Protein AF-F2PJQ1-F1 (afdb_monomer_lite)

Structure (mmCIF, N/CA/C/O backbone):
data_AF-F2PJQ1-F1
#
_entry.id   AF-F2PJQ1-F1
#
loop_
_atom_site.group_PDB
_atom_site.id
_atom_site.type_symbol
_atom_site.label_atom_id
_atom_site.label_alt_id
_atom_site.label_comp_id
_atom_site.label_asym_id
_atom_site.label_entity_id
_atom_site.label_seq_id
_atom_site.pdbx_PDB_ins_code
_atom_site.Cartn_x
_atom_site.Cartn_y
_atom_site.Cartn_z
_atom_site.occupancy
_atom_site.B_iso_or_equiv
_atom_site.auth_seq_id
_atom_site.auth_comp_id
_atom_site.auth_asym_id
_atom_site.auth_atom_id
_atom_site.pdbx_PDB_model_num
ATOM 1 N N . MET A 1 1 ? 24.797 -29.298 -30.491 1.00 42.25 1 MET A N 1
ATOM 2 C CA . MET A 1 1 ? 24.743 -28.784 -31.879 1.00 42.25 1 MET A CA 1
ATOM 3 C C . MET A 1 1 ? 25.647 -27.563 -31.963 1.00 42.25 1 MET A C 1
ATOM 5 O O . MET A 1 1 ? 25.758 -26.852 -30.976 1.00 42.25 1 MET A O 1
ATOM 9 N N . ALA A 1 2 ? 26.390 -27.444 -33.060 1.00 44.56 2 ALA A N 1
ATOM 10 C CA . ALA A 1 2 ? 27.678 -26.762 -33.159 1.00 44.56 2 ALA A CA 1
ATOM 11 C C . ALA A 1 2 ? 27.700 -25.273 -32.767 1.00 44.56 2 ALA A C 1
ATOM 13 O O . ALA A 1 2 ? 26.792 -24.503 -33.067 1.00 44.56 2 ALA A O 1
ATOM 14 N N . SER A 1 3 ? 28.813 -24.899 -32.140 1.00 67.31 3 SER A N 1
ATOM 15 C CA . SER A 1 3 ? 29.294 -23.547 -31.892 1.00 67.31 3 SER A CA 1
ATOM 16 C C . SER A 1 3 ? 29.656 -22.822 -33.193 1.00 67.31 3 SER A C 1
ATOM 18 O O . SER A 1 3 ? 30.334 -23.376 -34.055 1.00 67.31 3 SER A O 1
ATOM 20 N N . GLN A 1 4 ? 29.304 -21.540 -33.292 1.00 52.31 4 GLN A N 1
ATOM 21 C CA . GLN A 1 4 ? 30.001 -20.595 -34.165 1.00 52.31 4 GLN A CA 1
ATOM 22 C C . GLN A 1 4 ? 30.203 -19.278 -33.414 1.00 52.31 4 GLN A C 1
ATOM 24 O O . GLN A 1 4 ? 29.308 -18.445 -33.311 1.00 52.31 4 GLN A O 1
ATOM 29 N N . ALA A 1 5 ? 31.403 -19.113 -32.859 1.00 61.09 5 ALA A N 1
ATOM 30 C CA . ALA A 1 5 ? 31.913 -17.798 -32.500 1.00 61.09 5 ALA A CA 1
ATOM 31 C C . ALA A 1 5 ? 32.189 -17.018 -33.800 1.00 61.09 5 ALA A C 1
ATOM 33 O O . ALA A 1 5 ? 32.714 -17.609 -34.754 1.00 61.09 5 ALA A O 1
ATOM 34 N N . PRO A 1 6 ? 31.859 -15.717 -33.878 1.00 57.66 6 PRO A N 1
ATOM 35 C CA . PRO A 1 6 ? 32.172 -14.928 -35.056 1.00 57.66 6 PRO A CA 1
ATOM 36 C C . PRO A 1 6 ? 33.694 -14.833 -35.192 1.00 57.66 6 PRO A C 1
ATOM 38 O O . PRO A 1 6 ? 34.383 -14.336 -34.304 1.00 57.66 6 PRO A O 1
ATOM 41 N N . ARG A 1 7 ? 34.230 -15.332 -36.310 1.00 56.53 7 ARG A N 1
ATOM 42 C CA . ARG A 1 7 ? 35.634 -15.145 -36.683 1.00 56.53 7 ARG A CA 1
ATOM 43 C C . ARG A 1 7 ? 35.851 -13.667 -37.001 1.00 56.53 7 ARG A C 1
ATOM 45 O O . ARG A 1 7 ? 35.595 -13.227 -38.117 1.00 56.53 7 ARG A O 1
ATOM 52 N N . SER A 1 8 ? 36.286 -12.892 -36.015 1.00 56.97 8 SER A N 1
ATOM 53 C CA . SER A 1 8 ? 36.771 -11.533 -36.233 1.00 56.97 8 SER A CA 1
ATOM 54 C C . SER A 1 8 ? 38.113 -11.604 -36.963 1.00 56.97 8 SER A C 1
ATOM 56 O O . SER A 1 8 ? 39.113 -12.030 -36.386 1.00 56.97 8 SER A O 1
ATOM 58 N N . GLY A 1 9 ? 38.135 -11.211 -38.238 1.00 63.09 9 GLY A N 1
ATOM 59 C CA . GLY A 1 9 ? 39.387 -10.883 -38.921 1.00 63.09 9 GLY A CA 1
ATOM 60 C C . GLY A 1 9 ? 40.090 -9.696 -38.237 1.00 63.09 9 GLY A C 1
ATOM 61 O O . GLY A 1 9 ? 39.476 -9.017 -37.412 1.00 63.09 9 GLY A O 1
ATOM 62 N N . PRO A 1 10 ? 41.358 -9.408 -38.578 1.00 62.81 10 PRO A N 1
ATOM 63 C CA . PRO A 1 10 ? 42.180 -8.392 -37.904 1.00 62.81 10 PRO A CA 1
ATOM 64 C C . PRO A 1 10 ? 41.665 -6.945 -38.036 1.00 62.81 10 PRO A C 1
ATOM 66 O O . PRO A 1 10 ? 42.219 -6.038 -37.423 1.00 62.81 10 PRO A O 1
ATOM 69 N N . PHE A 1 11 ? 40.587 -6.723 -38.790 1.00 59.44 11 PHE A N 1
ATOM 70 C CA . PHE A 1 11 ? 39.915 -5.437 -38.926 1.00 59.44 11 PHE A CA 1
ATOM 71 C C . PHE A 1 11 ? 38.492 -5.557 -38.374 1.00 59.44 11 PHE A C 1
ATOM 73 O O . PHE A 1 11 ? 37.620 -6.178 -38.983 1.00 59.44 11 PHE A O 1
ATOM 80 N N . GLY A 1 12 ? 38.260 -4.978 -37.194 1.00 68.06 12 GLY A N 1
ATOM 81 C CA . GLY A 1 12 ? 36.914 -4.818 -36.652 1.00 68.06 12 GLY A CA 1
ATOM 82 C C . GLY A 1 12 ? 36.052 -3.994 -37.610 1.00 68.06 12 GLY A C 1
ATOM 83 O O . GLY A 1 12 ? 36.517 -3.015 -38.191 1.00 68.06 12 GLY A O 1
ATOM 84 N N . SER A 1 13 ? 34.797 -4.393 -37.800 1.00 75.12 13 SER A N 1
ATOM 85 C CA . SER A 1 13 ? 33.845 -3.695 -38.668 1.00 75.12 13 SER A CA 1
ATOM 86 C C . SER A 1 13 ? 33.715 -2.223 -38.248 1.00 75.12 13 SER A C 1
ATOM 88 O O . SER A 1 13 ? 33.505 -1.943 -37.065 1.00 75.12 13 SER A O 1
ATOM 90 N N . TYR A 1 14 ? 33.809 -1.285 -39.198 1.00 76.75 14 TYR A N 1
ATOM 91 C CA . TYR A 1 14 ? 33.596 0.142 -38.931 1.00 76.75 14 TYR A CA 1
ATOM 92 C C . TYR A 1 14 ? 32.208 0.361 -38.310 1.00 76.75 14 TYR A C 1
ATOM 94 O O . TYR A 1 14 ? 31.186 0.037 -38.915 1.00 76.75 14 TYR A O 1
ATOM 102 N N . ARG A 1 15 ? 32.166 0.910 -37.091 1.00 74.94 15 ARG A N 1
ATOM 103 C CA . ARG A 1 15 ? 30.929 1.359 -36.441 1.00 74.94 15 ARG A CA 1
ATOM 104 C C . ARG A 1 15 ? 30.778 2.852 -36.688 1.00 74.94 15 ARG A C 1
ATOM 106 O O . ARG A 1 15 ? 31.612 3.628 -36.228 1.00 74.94 15 ARG A O 1
ATOM 113 N N . SER A 1 16 ? 29.729 3.254 -37.404 1.00 81.69 16 SER A N 1
ATOM 114 C CA . SER A 1 16 ? 29.524 4.671 -37.698 1.00 81.69 16 SER A CA 1
ATOM 115 C C . SER A 1 16 ? 29.157 5.452 -36.422 1.00 81.69 16 SER A C 1
ATOM 117 O O . SER A 1 16 ? 28.347 4.978 -35.619 1.00 81.69 16 SER A O 1
ATOM 119 N N . PRO A 1 17 ? 29.708 6.665 -36.219 1.00 83.19 17 PRO A N 1
ATOM 120 C CA . PRO A 1 17 ? 29.350 7.525 -35.086 1.00 83.19 17 PRO A CA 1
ATOM 121 C C . PRO A 1 17 ? 27.883 7.971 -35.093 1.00 83.19 17 PRO A C 1
ATOM 123 O O . PRO A 1 17 ? 27.341 8.319 -34.047 1.00 83.19 17 PRO A O 1
ATOM 126 N N . PHE A 1 18 ? 27.255 7.951 -36.271 1.00 84.00 18 PHE A N 1
ATOM 127 C CA . PHE A 1 18 ? 25.887 8.409 -36.509 1.00 84.00 18 PHE A CA 1
ATOM 128 C C . PHE A 1 18 ? 24.856 7.269 -36.544 1.00 84.00 18 PHE A C 1
ATOM 130 O O . PHE A 1 18 ? 23.673 7.528 -36.749 1.00 84.00 18 PHE A O 1
ATOM 137 N N . ALA A 1 19 ? 25.270 6.008 -36.360 1.00 84.88 19 ALA A N 1
ATOM 138 C CA . ALA A 1 19 ? 24.321 4.903 -36.256 1.00 84.88 19 ALA A CA 1
ATOM 139 C C . ALA A 1 19 ? 23.550 4.954 -34.923 1.00 84.88 19 ALA A C 1
ATOM 141 O O . ALA A 1 19 ? 24.143 5.247 -33.878 1.00 84.88 19 ALA A O 1
ATOM 142 N N . PRO A 1 20 ? 22.253 4.594 -34.917 1.00 84.44 20 PRO A N 1
ATOM 143 C CA . PRO A 1 20 ? 21.507 4.403 -33.682 1.00 84.44 20 PRO A CA 1
ATOM 144 C C . PRO A 1 20 ? 22.173 3.339 -32.799 1.00 84.44 20 PRO A C 1
ATOM 146 O O . PRO A 1 20 ? 22.425 2.210 -33.225 1.00 84.44 20 PRO A O 1
ATOM 149 N N . LYS A 1 21 ? 22.462 3.699 -31.546 1.00 84.00 21 LYS A N 1
ATOM 150 C CA . LYS A 1 21 ? 23.020 2.774 -30.555 1.00 84.00 21 LYS A CA 1
ATOM 151 C C . LYS A 1 21 ? 21.878 2.042 -29.861 1.00 84.00 21 LYS A C 1
ATOM 153 O O . LYS A 1 21 ? 21.241 2.589 -28.966 1.00 84.00 21 LYS A O 1
ATOM 158 N N . TYR A 1 22 ? 21.621 0.806 -30.271 1.00 84.12 22 TYR A N 1
ATOM 159 C CA . TYR A 1 22 ? 20.653 -0.054 -29.597 1.00 84.12 22 TYR A CA 1
ATOM 160 C C . TYR A 1 22 ? 21.307 -0.770 -28.416 1.00 84.12 22 TYR A C 1
ATOM 162 O O . TYR A 1 22 ? 22.398 -1.324 -28.540 1.00 84.12 22 TYR A O 1
ATOM 170 N N . THR A 1 23 ? 20.618 -0.781 -27.279 1.00 85.25 23 THR A N 1
ATOM 171 C CA . THR A 1 23 ? 20.933 -1.659 -26.150 1.00 85.25 23 THR A CA 1
ATOM 172 C C . THR A 1 23 ? 19.760 -2.599 -25.925 1.00 85.25 23 THR A C 1
ATOM 174 O O . THR A 1 23 ? 18.605 -2.196 -26.079 1.00 85.25 23 THR A O 1
ATOM 177 N N . VAL A 1 24 ? 20.040 -3.860 -25.602 1.00 84.75 24 VAL A N 1
ATOM 178 C CA . VAL A 1 24 ? 18.991 -4.832 -25.283 1.00 84.75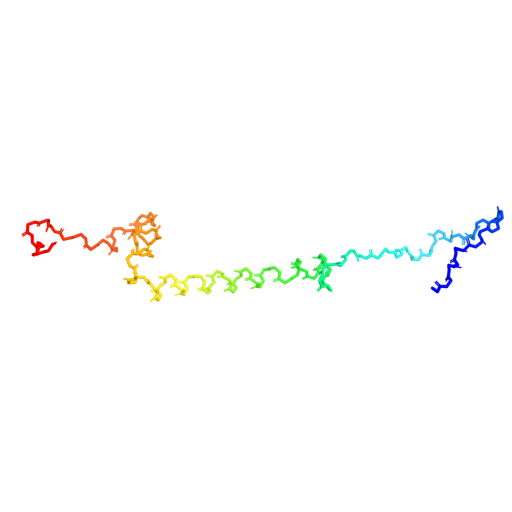 24 VAL A CA 1
ATOM 179 C C . VAL A 1 24 ? 18.586 -4.594 -23.829 1.00 84.75 24 VAL A C 1
ATOM 181 O O . VAL A 1 24 ? 19.413 -4.802 -22.941 1.00 84.75 24 VAL A O 1
ATOM 184 N N . PRO A 1 25 ? 17.351 -4.138 -23.550 1.00 84.62 25 PRO A N 1
ATOM 185 C CA . PRO A 1 25 ? 16.920 -3.941 -22.177 1.00 84.62 25 PRO A CA 1
ATOM 186 C C . PRO A 1 25 ? 16.805 -5.296 -21.478 1.00 84.62 25 PRO A C 1
ATOM 188 O O . PRO A 1 25 ? 16.268 -6.251 -22.046 1.00 84.62 25 PRO A O 1
ATOM 191 N N . THR A 1 26 ? 17.263 -5.371 -20.231 1.00 87.69 26 THR A N 1
ATOM 192 C CA . THR A 1 26 ? 17.083 -6.559 -19.394 1.00 87.69 26 THR A CA 1
ATOM 193 C C . THR A 1 26 ? 15.591 -6.808 -19.176 1.00 87.69 26 THR A C 1
ATOM 195 O O . THR A 1 26 ? 14.840 -5.892 -18.827 1.00 87.69 26 THR A O 1
ATOM 198 N N . LYS A 1 27 ? 15.154 -8.048 -19.403 1.00 90.25 27 LYS A N 1
ATOM 199 C CA . LYS A 1 27 ? 13.774 -8.489 -19.188 1.00 90.25 27 LYS A CA 1
ATOM 200 C C . LYS A 1 27 ? 13.749 -9.560 -18.111 1.00 90.25 27 LYS A C 1
ATOM 202 O O . LYS A 1 27 ? 14.570 -10.471 -18.145 1.00 90.25 27 LYS A O 1
ATOM 207 N N . ILE A 1 28 ? 12.785 -9.476 -17.202 1.00 88.81 28 ILE A N 1
ATOM 208 C CA . ILE A 1 28 ? 12.528 -10.500 -16.186 1.00 88.81 28 ILE A CA 1
ATOM 209 C C . ILE A 1 28 ? 11.083 -10.946 -16.368 1.00 88.81 28 ILE A C 1
ATOM 211 O O . ILE A 1 28 ? 10.188 -10.108 -16.443 1.00 88.81 28 ILE A O 1
ATOM 215 N N . ALA A 1 29 ? 10.864 -12.254 -16.520 1.00 88.69 29 ALA A N 1
ATOM 216 C CA . ALA A 1 29 ? 9.538 -12.825 -16.787 1.00 88.69 29 ALA A CA 1
ATOM 217 C C . ALA A 1 29 ? 8.796 -12.162 -17.976 1.00 88.69 29 ALA A C 1
ATOM 219 O O . ALA A 1 29 ? 7.576 -12.042 -17.980 1.00 88.69 29 ALA A O 1
ATOM 220 N N . GLY A 1 30 ? 9.540 -11.697 -18.987 1.00 90.50 30 GLY A N 1
ATOM 221 C CA . GLY A 1 30 ? 8.988 -11.033 -20.175 1.00 90.50 30 GLY A CA 1
ATOM 222 C C . GLY A 1 30 ? 8.720 -9.530 -20.028 1.00 90.50 30 GLY A C 1
ATOM 223 O O . GLY A 1 30 ? 8.478 -8.870 -21.040 1.00 90.50 30 GLY A O 1
ATOM 224 N N . LEU A 1 31 ? 8.843 -8.967 -18.823 1.00 91.94 31 LEU A N 1
ATOM 225 C CA . LEU A 1 31 ? 8.642 -7.545 -18.550 1.00 91.94 31 LEU A CA 1
ATOM 226 C C . LEU A 1 31 ? 9.974 -6.789 -18.535 1.00 91.94 31 LEU A C 1
ATOM 228 O O . LEU A 1 31 ? 10.962 -7.239 -17.953 1.00 91.94 31 LEU A O 1
ATOM 232 N N . THR A 1 32 ? 10.005 -5.620 -19.171 1.00 94.31 32 THR A N 1
ATOM 233 C CA . THR A 1 32 ? 11.104 -4.656 -19.033 1.00 94.31 32 THR A CA 1
ATOM 234 C C . THR A 1 32 ? 10.904 -3.805 -17.781 1.00 94.31 32 THR A C 1
ATOM 236 O O . THR A 1 32 ? 9.773 -3.554 -17.358 1.00 94.31 32 THR A O 1
ATOM 239 N N . THR A 1 33 ? 11.991 -3.266 -17.225 1.00 91.38 33 THR A N 1
ATOM 240 C CA . THR A 1 33 ? 11.920 -2.315 -16.102 1.00 91.38 33 THR A CA 1
ATOM 241 C C . THR A 1 33 ? 10.995 -1.137 -16.415 1.00 91.38 33 THR A C 1
ATOM 243 O O . THR A 1 33 ? 10.178 -0.748 -15.588 1.00 91.38 33 THR A O 1
ATOM 246 N N . THR A 1 34 ? 11.044 -0.604 -17.639 1.00 92.25 34 THR A N 1
ATOM 247 C CA . THR A 1 34 ? 10.166 0.494 -18.070 1.00 92.25 34 THR A CA 1
ATOM 248 C C . THR A 1 34 ? 8.687 0.104 -18.056 1.00 92.25 34 THR A C 1
ATOM 250 O O . THR A 1 34 ? 7.849 0.930 -17.707 1.00 92.25 34 THR A O 1
ATOM 253 N N . GLN A 1 35 ? 8.347 -1.136 -18.420 1.00 94.06 35 GLN A N 1
ATOM 254 C CA . GLN A 1 35 ? 6.966 -1.624 -18.361 1.00 94.06 35 GLN A CA 1
ATOM 255 C C . GLN A 1 35 ? 6.478 -1.742 -16.916 1.00 94.06 35 GLN A C 1
ATOM 257 O O . GLN A 1 35 ? 5.389 -1.264 -16.611 1.00 94.06 35 GLN A O 1
ATOM 262 N N . VAL A 1 36 ? 7.300 -2.298 -16.021 1.00 95.06 36 VAL A N 1
ATOM 263 C CA . VAL A 1 36 ? 6.970 -2.396 -14.590 1.00 95.06 36 VAL A CA 1
ATOM 264 C C . VAL A 1 36 ? 6.743 -1.010 -13.994 1.00 95.06 36 VAL A C 1
ATOM 266 O O . VAL A 1 36 ? 5.717 -0.775 -13.367 1.00 95.06 36 VAL A O 1
ATOM 269 N N . MET A 1 37 ? 7.642 -0.061 -14.262 1.00 95.69 37 MET A N 1
ATOM 270 C CA . MET A 1 37 ? 7.517 1.309 -13.755 1.00 95.69 37 MET A CA 1
ATOM 271 C C . MET A 1 37 ? 6.252 2.018 -14.253 1.00 95.69 37 MET A C 1
ATOM 273 O O . MET A 1 37 ? 5.691 2.835 -13.532 1.00 95.69 37 MET A O 1
ATOM 277 N N . ARG A 1 38 ? 5.776 1.698 -15.463 1.00 95.31 38 ARG A N 1
ATOM 278 C CA . ARG A 1 38 ? 4.516 2.242 -15.994 1.00 95.31 38 ARG A CA 1
ATOM 279 C C . ARG A 1 38 ? 3.279 1.628 -15.340 1.00 95.31 38 ARG A C 1
ATOM 281 O O . ARG A 1 38 ? 2.289 2.327 -15.175 1.00 95.31 38 ARG A O 1
ATOM 288 N N . LEU A 1 39 ? 3.326 0.344 -14.987 1.00 96.00 39 LEU A N 1
ATOM 289 C CA . LEU A 1 39 ? 2.200 -0.371 -14.372 1.00 96.00 39 LEU A CA 1
ATOM 290 C C . LEU A 1 39 ? 2.142 -0.206 -12.848 1.00 96.00 39 LEU A C 1
ATOM 292 O O . LEU A 1 39 ? 1.075 -0.361 -12.257 1.00 96.00 39 LEU A O 1
ATOM 296 N N . MET A 1 40 ? 3.268 0.131 -12.214 1.00 96.44 40 MET A N 1
ATOM 297 C CA . MET A 1 40 ? 3.392 0.231 -10.761 1.00 96.44 40 MET A CA 1
ATOM 298 C C . MET A 1 40 ? 2.342 1.150 -10.112 1.00 96.44 40 MET A C 1
ATOM 300 O O . MET A 1 40 ? 1.702 0.687 -9.169 1.00 96.44 40 MET A O 1
ATOM 304 N N . PRO A 1 41 ? 2.069 2.377 -10.607 1.00 98.12 41 PRO A N 1
ATOM 305 C CA . PRO A 1 41 ? 1.092 3.258 -9.965 1.00 98.12 41 PRO A CA 1
ATOM 306 C C . PRO A 1 41 ? -0.323 2.669 -9.953 1.00 98.12 41 PRO A C 1
ATOM 308 O O . PRO A 1 41 ? -1.018 2.758 -8.948 1.00 98.12 41 PRO A O 1
ATOM 311 N N . MET A 1 42 ? -0.733 2.025 -11.050 1.00 97.69 42 MET A N 1
ATOM 312 C CA . MET A 1 42 ? -2.047 1.384 -11.160 1.00 97.69 42 MET A CA 1
ATOM 313 C C . MET A 1 42 ? -2.155 0.162 -10.243 1.00 97.69 42 MET A C 1
ATOM 315 O O . MET A 1 42 ? -3.152 -0.010 -9.548 1.00 97.69 42 MET A O 1
ATOM 319 N N . ALA A 1 43 ? -1.126 -0.686 -10.213 1.00 97.50 43 ALA A N 1
ATOM 320 C CA . ALA A 1 43 ? -1.112 -1.842 -9.323 1.00 97.50 43 ALA A CA 1
ATOM 321 C C . ALA A 1 43 ? -1.132 -1.413 -7.846 1.00 97.50 43 ALA A C 1
ATOM 323 O O . ALA A 1 43 ? -1.834 -2.016 -7.038 1.00 97.50 43 ALA A O 1
ATOM 324 N N . ALA A 1 44 ? -0.411 -0.341 -7.504 1.00 98.06 44 ALA A N 1
ATOM 325 C CA . ALA A 1 44 ? -0.384 0.216 -6.159 1.00 98.06 44 ALA A CA 1
ATOM 326 C C . ALA A 1 44 ? -1.756 0.753 -5.728 1.00 98.06 44 ALA A C 1
ATOM 328 O O . ALA A 1 44 ? -2.206 0.444 -4.627 1.00 98.06 44 ALA A O 1
ATOM 329 N N . THR A 1 45 ? -2.452 1.507 -6.588 1.00 98.12 45 THR A N 1
ATOM 330 C CA . THR A 1 45 ? -3.778 2.055 -6.255 1.00 98.12 45 THR A CA 1
ATOM 331 C C . THR A 1 45 ? -4.820 0.952 -6.100 1.00 98.12 45 THR A C 1
ATOM 333 O O . THR A 1 45 ? -5.595 0.975 -5.144 1.00 98.12 45 THR A O 1
ATOM 336 N N . MET A 1 46 ? -4.803 -0.056 -6.976 1.00 98.19 46 MET A N 1
ATOM 337 C CA . MET A 1 46 ? -5.689 -1.216 -6.855 1.00 98.19 46 MET A CA 1
ATOM 338 C C . MET A 1 46 ? -5.376 -2.051 -5.610 1.00 98.19 46 MET A C 1
ATOM 340 O O . MET A 1 46 ? -6.297 -2.470 -4.909 1.00 98.19 46 MET A O 1
ATOM 344 N N . GLY A 1 47 ? -4.095 -2.262 -5.302 1.00 98.00 47 GLY A N 1
ATOM 345 C CA . GLY A 1 47 ? -3.660 -2.963 -4.096 1.00 98.00 47 GLY A CA 1
ATOM 346 C C . GLY A 1 47 ? -4.094 -2.240 -2.823 1.00 98.00 47 GLY A C 1
ATOM 347 O O . GLY A 1 47 ? -4.657 -2.868 -1.931 1.00 98.00 47 GLY A O 1
ATOM 348 N N . ALA A 1 48 ? -3.921 -0.917 -2.766 1.00 98.00 48 ALA A N 1
ATOM 349 C CA . ALA A 1 48 ? -4.371 -0.101 -1.642 1.00 98.00 48 ALA A CA 1
ATOM 350 C C . ALA A 1 48 ? -5.896 -0.163 -1.467 1.00 98.00 48 ALA A C 1
ATOM 352 O O . ALA A 1 48 ? -6.372 -0.442 -0.370 1.00 98.00 48 ALA A O 1
ATOM 353 N N . ALA A 1 49 ? -6.664 0.024 -2.545 1.00 98.00 49 ALA A N 1
ATOM 354 C CA . ALA A 1 49 ? -8.124 -0.047 -2.497 1.00 98.00 49 ALA A CA 1
ATOM 355 C C . ALA A 1 49 ?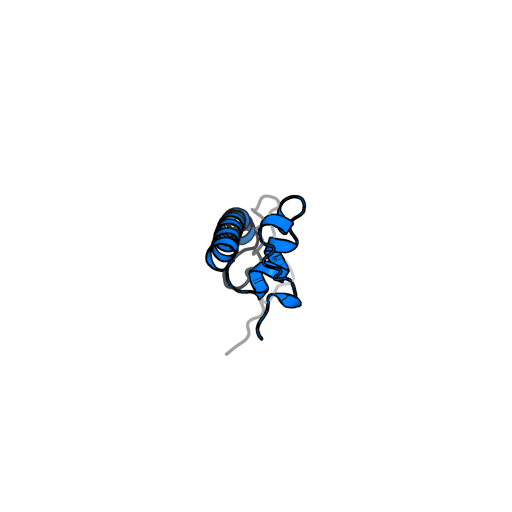 -8.621 -1.426 -2.031 1.00 98.00 49 ALA A C 1
ATOM 357 O O . ALA A 1 49 ? -9.486 -1.514 -1.162 1.00 98.00 49 ALA A O 1
ATOM 358 N N . THR A 1 50 ? -8.033 -2.500 -2.563 1.00 98.19 50 THR A N 1
ATOM 359 C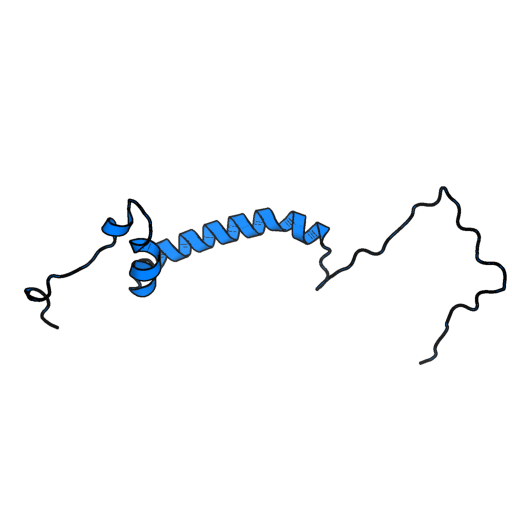 CA . THR A 1 50 ? -8.382 -3.876 -2.180 1.00 98.19 50 THR A CA 1
ATOM 360 C C . THR A 1 50 ? -7.985 -4.174 -0.734 1.00 98.19 50 THR A C 1
ATOM 362 O O . THR A 1 50 ? -8.743 -4.817 -0.014 1.00 98.19 50 THR A O 1
ATOM 365 N N . GLY A 1 51 ? -6.830 -3.682 -0.279 1.00 96.88 51 GLY A N 1
ATOM 366 C CA . GLY A 1 51 ? -6.385 -3.824 1.107 1.00 96.88 51 GLY A CA 1
ATOM 367 C C . GLY A 1 51 ? -7.319 -3.123 2.090 1.00 96.88 51 GLY A C 1
ATOM 368 O O . GLY A 1 51 ? -7.738 -3.730 3.071 1.00 96.88 51 GLY A O 1
ATOM 369 N N . ILE A 1 52 ? -7.713 -1.881 1.791 1.00 95.88 52 ILE A N 1
ATOM 370 C CA . ILE A 1 52 ? -8.701 -1.139 2.586 1.00 95.88 52 ILE A CA 1
ATOM 371 C C . ILE A 1 52 ? -10.023 -1.911 2.625 1.00 95.88 52 ILE A C 1
ATOM 373 O O . ILE A 1 52 ? -10.545 -2.177 3.704 1.00 95.88 52 ILE A O 1
ATOM 377 N N . PHE A 1 53 ? -10.533 -2.330 1.465 1.00 96.75 53 PHE A N 1
ATOM 378 C CA . PHE A 1 53 ? -11.753 -3.131 1.376 1.00 96.75 53 PHE A CA 1
ATOM 379 C C . PHE A 1 53 ? -11.681 -4.391 2.251 1.00 96.75 53 PHE A C 1
ATOM 381 O O . PHE A 1 53 ? -12.597 -4.649 3.028 1.00 96.75 53 PHE A O 1
ATOM 388 N N . ALA A 1 54 ? -10.580 -5.143 2.181 1.00 96.50 54 ALA A N 1
ATOM 389 C CA . ALA A 1 54 ? -10.392 -6.349 2.978 1.00 96.50 54 ALA A CA 1
ATOM 390 C C . ALA A 1 54 ? -10.388 -6.052 4.484 1.00 96.50 54 ALA A C 1
ATOM 392 O O . ALA A 1 54 ? -11.068 -6.740 5.238 1.00 96.50 54 ALA A O 1
ATOM 393 N N . ILE A 1 55 ? -9.679 -5.010 4.927 1.00 94.50 55 ILE A N 1
ATOM 394 C CA . ILE A 1 55 ? -9.641 -4.619 6.343 1.00 94.50 55 ILE A CA 1
ATOM 395 C C . ILE A 1 55 ? -11.046 -4.270 6.856 1.00 94.50 55 ILE A C 1
ATOM 397 O O . ILE A 1 55 ? -11.415 -4.692 7.948 1.00 94.50 55 ILE A O 1
ATOM 401 N N . PHE A 1 56 ? -11.851 -3.549 6.069 1.00 90.31 56 PHE A N 1
ATOM 402 C CA . PHE A 1 56 ? -13.216 -3.192 6.466 1.00 90.31 56 PHE A CA 1
ATOM 403 C C . PHE A 1 56 ? -14.163 -4.395 6.498 1.00 90.31 56 PHE A C 1
ATOM 405 O O . PHE A 1 56 ? -14.918 -4.547 7.454 1.00 90.31 56 PHE A O 1
ATOM 412 N N . PHE A 1 57 ? -14.122 -5.266 5.487 1.00 93.25 57 PHE A N 1
ATOM 413 C CA . PHE A 1 57 ? -15.026 -6.420 5.413 1.00 93.25 57 PHE A CA 1
ATOM 414 C C . PHE A 1 57 ? -14.666 -7.530 6.400 1.00 93.25 57 PHE A C 1
ATOM 416 O O . PHE A 1 57 ? -15.544 -8.257 6.852 1.00 93.25 57 PHE A O 1
ATOM 423 N N . LEU A 1 58 ? -13.385 -7.667 6.741 1.00 93.88 58 LEU A N 1
ATOM 424 C CA . LEU A 1 58 ? -12.913 -8.646 7.715 1.00 93.88 58 LEU A CA 1
ATOM 425 C C . LEU A 1 58 ? -12.692 -8.018 9.104 1.00 93.88 58 LEU A C 1
ATOM 427 O O . LEU A 1 58 ? -12.095 -8.650 9.974 1.00 93.88 58 LEU A O 1
ATOM 431 N N . GLY A 1 59 ? -13.183 -6.799 9.337 1.00 88.06 59 GLY A N 1
ATOM 432 C CA . GLY A 1 59 ? -12.986 -6.064 10.589 1.00 88.06 59 GLY A CA 1
ATOM 433 C C . GLY A 1 59 ? -13.598 -6.726 11.828 1.00 88.06 59 GLY A C 1
ATOM 434 O O . GLY A 1 59 ? -13.202 -6.402 12.943 1.00 88.06 59 GLY A O 1
ATOM 435 N N . ASP A 1 60 ? -14.522 -7.676 11.656 1.00 87.88 60 ASP A N 1
ATOM 436 C CA . ASP A 1 60 ? -15.084 -8.469 12.758 1.00 87.88 60 ASP A CA 1
ATOM 43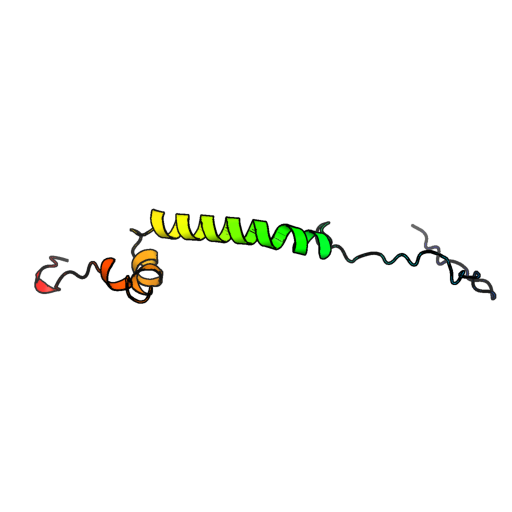7 C C . ASP A 1 60 ? -14.193 -9.647 13.185 1.00 87.88 60 ASP A C 1
ATOM 439 O O . ASP A 1 60 ? -14.405 -10.230 14.250 1.00 87.88 60 ASP A O 1
ATOM 443 N N . VAL A 1 61 ? -13.181 -10.005 12.390 1.00 93.12 61 VAL A N 1
ATOM 444 C CA . VAL A 1 61 ? -12.211 -11.036 12.769 1.00 93.12 61 VAL A CA 1
ATOM 445 C C . VAL A 1 61 ? -11.331 -10.475 13.893 1.00 93.12 61 VAL A C 1
ATOM 447 O O . VAL A 1 61 ? -10.658 -9.468 13.656 1.00 93.12 61 VAL A O 1
ATOM 450 N N . PRO A 1 62 ? -11.254 -11.125 15.078 1.00 91.38 62 PRO A N 1
ATOM 451 C CA . PRO A 1 62 ? -10.563 -10.569 16.246 1.00 91.38 62 PRO A CA 1
ATOM 452 C C . PRO A 1 62 ? -9.142 -10.083 15.946 1.00 91.38 62 PRO A C 1
ATOM 454 O O . PRO A 1 62 ? -8.796 -8.957 16.283 1.00 91.38 62 PRO A O 1
ATOM 457 N N . ARG A 1 63 ? -8.367 -10.865 15.181 1.00 93.31 63 ARG A N 1
ATOM 458 C CA . ARG A 1 63 ? -6.999 -10.499 14.776 1.00 93.31 63 ARG A CA 1
ATOM 459 C C . ARG A 1 63 ? -6.931 -9.217 13.946 1.00 93.31 63 ARG A C 1
ATOM 461 O O . ARG A 1 63 ? -6.0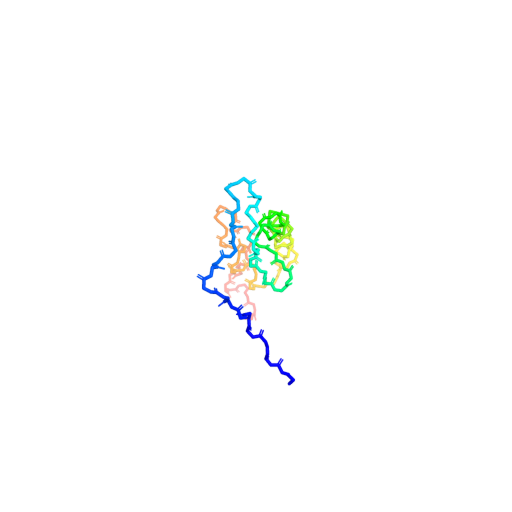72 -8.386 14.176 1.00 93.31 63 ARG A O 1
ATOM 468 N N . ILE A 1 64 ? -7.830 -9.026 12.981 1.00 93.75 64 ILE A N 1
ATOM 469 C CA . ILE A 1 64 ? -7.803 -7.829 12.119 1.00 93.75 64 ILE A CA 1
ATOM 470 C C . ILE A 1 64 ? -8.238 -6.601 12.914 1.00 93.75 64 ILE A C 1
ATOM 472 O O . ILE A 1 64 ? -7.665 -5.521 12.767 1.00 93.75 64 ILE A O 1
ATOM 476 N N . ARG A 1 65 ? -9.220 -6.773 13.797 1.00 93.00 65 ARG A N 1
ATOM 477 C CA . ARG A 1 65 ? -9.670 -5.713 14.687 1.00 93.00 65 ARG A CA 1
ATOM 478 C C . ARG A 1 65 ? -8.563 -5.256 15.633 1.00 93.00 65 ARG A C 1
ATOM 480 O O . ARG A 1 65 ? -8.258 -4.071 15.667 1.00 93.00 65 ARG A O 1
ATOM 487 N N . GLU A 1 66 ? -7.974 -6.186 16.375 1.00 93.56 66 GLU A N 1
ATOM 488 C CA . GLU A 1 66 ? -7.005 -5.903 17.439 1.00 93.56 66 GLU A CA 1
ATOM 489 C C . GLU A 1 66 ? -5.636 -5.499 16.879 1.00 93.56 66 GLU A C 1
ATOM 491 O O . GLU A 1 66 ? -5.050 -4.522 17.340 1.00 93.56 66 GLU A O 1
ATOM 496 N N . ASP A 1 67 ? -5.157 -6.171 15.827 1.00 93.50 67 ASP A N 1
ATOM 497 C CA . ASP A 1 67 ? -3.821 -5.908 15.286 1.00 93.50 67 ASP A CA 1
ATOM 498 C C . ASP A 1 67 ? -3.789 -4.705 14.328 1.00 93.50 67 ASP A C 1
ATOM 500 O O . ASP A 1 67 ? -2.757 -4.042 14.212 1.00 93.50 67 ASP A O 1
ATOM 504 N N . ILE A 1 68 ? -4.887 -4.405 13.619 1.00 94.12 68 ILE A N 1
ATOM 505 C CA . ILE A 1 68 ? -4.915 -3.345 12.594 1.00 94.12 68 ILE A CA 1
ATOM 506 C C . ILE A 1 68 ? -5.820 -2.187 13.015 1.00 94.12 68 ILE A C 1
ATOM 508 O O . ILE A 1 68 ? -5.338 -1.064 13.144 1.00 94.12 68 ILE A O 1
ATOM 512 N N . LEU A 1 69 ? -7.119 -2.431 13.211 1.00 93.50 69 LEU A N 1
ATOM 513 C CA . LEU A 1 69 ? -8.104 -1.354 13.394 1.00 93.50 69 LEU A CA 1
ATOM 514 C C . LEU A 1 69 ? -7.927 -0.600 14.721 1.00 93.50 69 LEU A C 1
ATOM 516 O O . LEU A 1 69 ? -7.969 0.629 14.732 1.00 93.50 69 LEU A O 1
ATOM 520 N N . MET A 1 70 ? -7.661 -1.307 15.821 1.00 94.31 70 MET A N 1
ATOM 521 C CA . MET A 1 70 ? -7.415 -0.705 17.139 1.00 94.31 70 MET A CA 1
ATOM 522 C C . MET A 1 70 ? -6.105 0.091 17.206 1.00 94.31 70 MET A C 1
ATOM 524 O O . MET A 1 70 ? -5.990 1.015 18.008 1.00 94.31 70 MET A O 1
ATOM 528 N N . ASN A 1 71 ? -5.138 -0.215 16.337 1.00 94.06 71 ASN A N 1
ATOM 529 C CA . ASN A 1 71 ? -3.849 0.478 16.277 1.00 94.06 71 ASN A CA 1
ATOM 530 C C . ASN A 1 71 ? -3.884 1.768 15.439 1.00 94.06 71 ASN A C 1
ATOM 532 O O . ASN A 1 71 ? -2.863 2.447 15.307 1.00 94.06 71 ASN A O 1
ATOM 536 N N . ILE A 1 72 ? -5.039 2.141 14.873 1.00 92.50 72 ILE A N 1
ATOM 537 C CA . ILE A 1 72 ? -5.185 3.405 14.149 1.00 92.50 72 ILE A CA 1
ATOM 538 C C . ILE A 1 72 ? -5.239 4.556 15.167 1.00 92.50 72 ILE A C 1
ATOM 540 O O . ILE A 1 72 ? -6.136 4.583 16.016 1.00 92.50 72 ILE A O 1
ATOM 544 N N . PRO A 1 73 ? -4.331 5.550 15.091 1.00 92.12 73 PRO A N 1
ATOM 545 C CA . PRO A 1 73 ? -4.365 6.681 16.008 1.00 92.12 73 PRO A CA 1
ATOM 546 C C . PRO A 1 73 ? -5.684 7.450 15.859 1.00 92.12 73 PRO A C 1
ATOM 548 O O . PRO A 1 73 ? -6.260 7.516 14.774 1.00 92.12 73 PRO A O 1
ATOM 551 N N . VAL A 1 74 ? -6.147 8.068 16.948 1.00 93.31 74 VAL A N 1
ATOM 552 C CA . VAL A 1 74 ? -7.399 8.851 17.044 1.00 93.31 74 VAL A CA 1
ATOM 553 C C . VAL A 1 74 ? -8.679 8.012 17.054 1.00 93.31 74 VAL A C 1
ATOM 555 O O . VAL A 1 74 ? -9.528 8.249 17.906 1.00 93.31 74 VAL A O 1
ATOM 558 N N . ILE A 1 75 ? -8.832 7.047 16.146 1.00 91.69 75 ILE A N 1
ATOM 559 C CA . ILE A 1 75 ? -10.092 6.302 15.977 1.00 91.69 75 ILE A CA 1
ATOM 560 C C . ILE A 1 75 ? -10.058 4.878 16.542 1.00 91.69 75 ILE A C 1
ATOM 562 O O . ILE A 1 75 ? -11.119 4.294 16.717 1.00 91.69 75 ILE A O 1
ATOM 566 N N . GLY A 1 76 ? -8.886 4.322 16.863 1.00 89.25 76 GLY A N 1
ATOM 567 C CA . GLY A 1 76 ? -8.717 2.919 17.268 1.00 89.25 76 GLY A CA 1
ATOM 568 C C . GLY A 1 76 ? -9.617 2.454 18.420 1.00 89.25 76 GLY A C 1
ATOM 569 O O . GLY A 1 76 ? -10.108 1.326 18.403 1.00 89.25 76 GLY A O 1
ATOM 570 N N . SER A 1 77 ? -9.924 3.343 19.369 1.00 90.56 77 SER A N 1
ATOM 571 C CA . SER A 1 77 ? -10.821 3.059 20.497 1.00 90.56 77 SER A CA 1
ATOM 572 C C . SER A 1 77 ? -12.267 2.770 20.088 1.00 90.56 77 SER A C 1
ATOM 574 O O . SER A 1 77 ? -12.984 2.121 20.840 1.00 90.56 77 SER A O 1
ATOM 576 N N . TYR A 1 78 ? -12.706 3.197 18.899 1.00 90.38 78 TYR A N 1
ATOM 577 C CA . TYR A 1 78 ? -14.048 2.898 18.390 1.00 90.38 78 TYR A CA 1
ATOM 578 C C . TYR A 1 78 ? -14.281 1.394 18.194 1.00 90.38 78 TYR A C 1
ATOM 580 O O . TYR A 1 78 ? -15.408 0.917 18.308 1.00 90.38 78 TYR A O 1
ATOM 588 N N . TRP A 1 79 ? -13.221 0.640 17.904 1.00 89.88 79 TRP A N 1
ATOM 589 C CA . TRP A 1 79 ? -13.313 -0.800 17.682 1.00 89.88 79 TRP A CA 1
ATOM 590 C C . TRP A 1 79 ? -13.131 -1.623 18.960 1.00 89.88 79 TRP A C 1
ATOM 592 O O . TRP A 1 79 ? -13.188 -2.852 18.873 1.00 89.88 79 TRP A O 1
ATOM 602 N N . ASP A 1 80 ? -12.941 -0.988 20.123 1.00 89.12 80 ASP A N 1
ATOM 603 C CA . ASP A 1 80 ? -12.826 -1.690 21.401 1.00 89.12 80 ASP A CA 1
ATOM 604 C C . ASP A 1 80 ? -14.140 -2.399 21.762 1.00 89.12 80 ASP A C 1
ATOM 606 O O . ASP A 1 80 ? -15.216 -1.802 21.792 1.00 89.12 80 ASP A O 1
ATOM 610 N N . ARG A 1 81 ? -14.043 -3.709 22.003 1.00 83.94 81 ARG A N 1
ATOM 611 C CA . ARG A 1 81 ? -15.139 -4.547 22.509 1.00 83.94 81 ARG A CA 1
ATOM 612 C C . ARG A 1 81 ? -14.739 -5.211 23.825 1.00 83.94 81 ARG A C 1
ATOM 614 O O . ARG A 1 81 ? -15.110 -6.359 24.066 1.00 83.94 81 ARG A O 1
ATOM 621 N N . SER A 1 82 ? -13.944 -4.520 24.639 1.00 82.81 82 SER A N 1
ATOM 622 C CA . SER A 1 82 ? -13.617 -4.960 25.987 1.00 82.81 82 SER A CA 1
ATOM 623 C C . SER A 1 82 ? -14.899 -5.096 26.813 1.00 82.81 82 SER A C 1
ATOM 625 O O . SER A 1 82 ? -15.725 -4.189 26.903 1.00 82.81 82 SER A O 1
ATOM 627 N N . ILE A 1 83 ? -15.092 -6.289 27.368 1.00 82.31 83 ILE A N 1
ATOM 628 C CA . ILE A 1 83 ? -16.146 -6.588 28.335 1.00 82.31 83 ILE A CA 1
ATOM 629 C C . ILE A 1 83 ? -15.456 -6.621 29.694 1.00 82.31 83 ILE A C 1
ATOM 631 O O . ILE A 1 83 ? -14.358 -7.177 29.811 1.00 82.31 83 ILE A O 1
ATOM 635 N N . ALA A 1 84 ? -16.064 -6.004 30.707 1.00 83.44 84 ALA A N 1
ATOM 636 C CA . ALA A 1 84 ? -15.528 -6.068 32.059 1.00 83.44 84 ALA A CA 1
ATOM 637 C C . ALA A 1 84 ? -15.413 -7.545 32.492 1.00 83.44 84 ALA A C 1
ATOM 639 O O . ALA A 1 84 ? -16.331 -8.321 32.217 1.00 83.44 84 ALA A O 1
ATOM 640 N N . PRO A 1 85 ? -14.321 -7.968 33.157 1.00 81.31 85 PRO A N 1
ATOM 641 C CA . PRO A 1 85 ? -14.138 -9.373 33.526 1.00 81.31 85 PRO A CA 1
ATOM 642 C C . PRO A 1 85 ? -15.280 -9.936 34.382 1.00 81.31 85 PRO A C 1
ATOM 644 O O . PRO A 1 85 ? -15.581 -11.120 34.297 1.00 81.31 85 PRO A O 1
ATOM 647 N N . GLU A 1 86 ? -15.924 -9.084 35.183 1.00 83.06 86 GLU A N 1
ATOM 648 C CA . GLU A 1 86 ? -17.102 -9.414 35.996 1.00 83.06 86 GLU A CA 1
ATOM 649 C C . GLU A 1 86 ? -18.385 -9.679 35.193 1.00 83.06 86 GLU A C 1
ATOM 651 O O . GLU A 1 86 ? -19.227 -10.455 35.641 1.00 83.06 86 GLU A O 1
ATOM 656 N N . ASP A 1 87 ? -18.516 -9.088 34.003 1.00 87.50 87 ASP A N 1
ATOM 657 C CA . ASP A 1 87 ? -19.675 -9.235 33.114 1.00 87.50 87 ASP A CA 1
ATOM 658 C C . ASP A 1 87 ? -19.495 -10.370 32.094 1.00 87.50 87 ASP A C 1
ATOM 660 O O . ASP A 1 87 ? -20.381 -10.631 31.275 1.00 87.50 87 ASP A O 1
ATOM 664 N N . ASN A 1 88 ? -18.346 -11.050 32.116 1.00 80.38 88 ASN A N 1
ATOM 665 C CA . ASN A 1 88 ? -18.047 -12.141 31.204 1.00 80.38 88 ASN A CA 1
ATOM 666 C C . ASN A 1 88 ? -18.290 -13.509 31.878 1.00 80.38 88 ASN A C 1
ATOM 668 O O . ASN A 1 88 ? -17.530 -13.900 32.764 1.00 80.38 88 ASN A O 1
ATOM 672 N N . PRO A 1 89 ? -19.315 -14.277 31.460 1.00 82.00 89 PRO A N 1
ATOM 673 C CA . PRO A 1 89 ? -19.601 -15.595 32.024 1.00 82.00 89 PRO A CA 1
ATOM 674 C C . PRO A 1 89 ? -18.654 -16.719 31.545 1.00 82.00 89 PRO A C 1
ATOM 676 O O . PRO A 1 89 ? -18.911 -17.877 31.882 1.00 82.00 89 PRO A O 1
ATOM 679 N N . PHE A 1 90 ? -17.599 -16.412 30.770 1.00 74.56 90 PHE A N 1
ATOM 680 C CA . PHE A 1 90 ? -16.606 -17.368 30.249 1.00 74.56 90 PHE A CA 1
ATOM 681 C C . PHE A 1 90 ? -15.160 -16.873 30.340 1.00 74.56 90 PHE A C 1
ATOM 683 O O . PHE A 1 90 ? -14.879 -15.747 29.878 1.00 74.56 90 PHE A O 1
#

Sequence (90 aa):
MASQAPRSGPFGSYRSPFAPKYTVPTKIAGLTTTQVMRLMPMAATMGAATGIFAIFFLGDVPRIREDILMNIPVIGSYWDRSIAPEDNPF

Radius of gyration: 29.88 Å; chains: 1; bounding box: 62×38×75 Å

Foldseek 3Di:
DDDDDDPDDPDDDDDDPPDDDDDDADDDPNDGPVRCVVCVVVVVVVVVV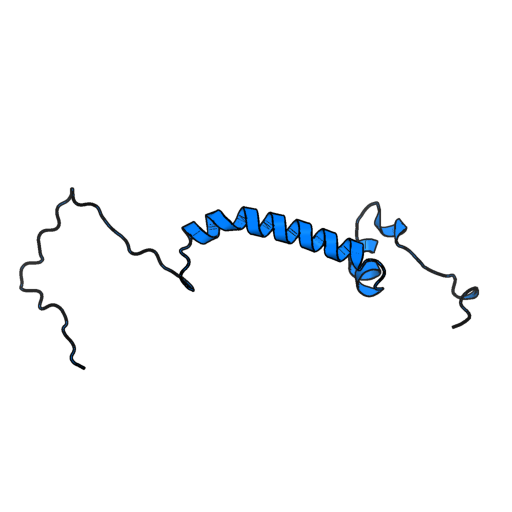VVVVCLVVCCPPPCSLVVPQLPDPPCNCVSDPDDDPVRDPD

pLDDT: mean 85.89, std 12.77, range [42.25, 98.19]

InterPro domains:
  IPR019182 Cytochrome b-c1 complex subunit 10, fungi [PF09796] (28-90)
  IPR019182 Cytochrome b-c1 complex subunit 10, fungi [PTHR28254] (9-90)

Secondary structure (DSSP, 8-state):
---------SSPPPPPTTS-------EETTEEHHHHHHHHHHHHHHHHHHHHHHHHHTTTSHHHIIIIITTSTTTGGGG--PPPGGG---

Organism: Trichophyton equinum (strain ATCC MYA-4606 / CBS 127.97) (NCBI:txid559882)